Protein AF-A0A834XUB7-F1 (afdb_monomer)

InterPro domains:
  IPR007648 Mitochondrial ATPase inhibitor [PF04568] (10-92)

Foldseek 3Di:
DDDDDDDDDDDPPDPPPPVQCADDQQADPRNQPPPDDRSRNGDPSSNVVRVVVVVVVVVVVVVVVVVVVVVVVVVVVVVVVVVVVVVVVVVVVVVVVVVVVVD

pLDDT: mean 81.16, std 17.22, range [38.47, 98.12]

Mean predicted aligned error: 14.03 Å

Secondary structure (DSSP, 8-state):
-------------S-------PPTTS-TTTTS-SSSHHHHH-SHHHHHHHHHHHHHHHHHHHHHHHHHHHHHHHHHHHHHHHHHHHHHHHHHHHHHHHHHHT-

Solvent-accessible surface area (backbone atoms only — not comparable to full-atom values): 6020 Å² total; per-residue (Å²): 136,88,90,82,83,86,85,86,91,83,86,91,83,86,84,79,83,71,76,79,72,35,54,65,9,49,4,49,97,26,47,4,62,79,78,47,73,56,26,31,64,26,46,76,66,13,31,49,51,40,52,52,51,52,52,51,54,51,53,51,52,52,51,52,53,48,53,54,51,52,52,51,53,52,53,49,54,52,51,52,52,51,50,50,55,50,52,52,52,51,49,54,51,52,52,55,49,54,60,57,74,76,108

Radius of gyration: 34.22 Å; Cα contacts (8 Å, |Δi|>4): 75; chains: 1; bounding box: 64×76×82 Å

Structure (mmCIF, N/CA/C/O backbone):
data_AF-A0A834XUB7-F1
#
_entry.id   AF-A0A834XUB7-F1
#
loop_
_atom_site.group_PDB
_atom_site.id
_atom_site.type_symbol
_atom_site.label_atom_id
_atom_site.label_alt_id
_atom_site.label_comp_id
_atom_site.label_asym_id
_atom_site.label_entity_id
_atom_site.label_seq_id
_atom_site.pdbx_PDB_ins_code
_atom_site.Cartn_x
_atom_site.Cartn_y
_atom_site.Cartn_z
_atom_site.occupancy
_atom_site.B_iso_or_equiv
_atom_site.auth_seq_id
_atom_site.auth_comp_id
_atom_site.auth_asym_id
_atom_site.auth_atom_id
_atom_site.pdbx_PDB_model_num
ATOM 1 N N . MET A 1 1 ? 39.205 -66.610 -7.397 1.00 47.06 1 MET A N 1
ATOM 2 C CA . MET A 1 1 ? 39.602 -66.529 -8.824 1.00 47.06 1 MET A CA 1
ATOM 3 C C . MET A 1 1 ? 38.343 -66.313 -9.655 1.00 47.06 1 MET A C 1
ATOM 5 O O . MET A 1 1 ? 37.360 -66.955 -9.326 1.00 47.06 1 MET A O 1
ATOM 9 N N . GLN A 1 2 ? 38.427 -65.470 -10.702 1.00 38.47 2 GLN A N 1
ATOM 10 C CA . GLN A 1 2 ? 37.382 -65.046 -11.680 1.00 38.47 2 GLN A CA 1
ATOM 11 C C . GLN A 1 2 ? 36.510 -63.866 -11.182 1.00 38.47 2 GLN A C 1
ATOM 13 O O . GLN A 1 2 ? 35.750 -64.036 -10.243 1.00 38.47 2 GLN A O 1
ATOM 18 N N . ARG A 1 3 ? 36.727 -62.583 -11.539 1.00 49.69 3 ARG A N 1
ATOM 19 C CA . ARG A 1 3 ? 36.777 -61.808 -12.815 1.00 49.69 3 ARG A CA 1
ATOM 20 C C . ARG A 1 3 ? 35.424 -61.626 -13.532 1.00 49.69 3 ARG A C 1
ATOM 22 O O . ARG A 1 3 ? 34.986 -62.541 -14.209 1.00 49.69 3 ARG A O 1
ATOM 29 N N . ALA A 1 4 ? 34.884 -60.400 -13.487 1.00 50.84 4 ALA A N 1
ATOM 30 C CA . ALA A 1 4 ? 34.069 -59.735 -14.526 1.00 50.84 4 ALA A CA 1
ATOM 31 C C . ALA A 1 4 ? 33.987 -58.230 -14.158 1.00 50.84 4 ALA A C 1
ATOM 33 O O . ALA A 1 4 ? 33.406 -57.881 -13.140 1.00 50.84 4 ALA A O 1
ATOM 34 N N . ALA A 1 5 ? 34.832 -57.345 -14.695 1.00 48.88 5 ALA A N 1
ATOM 35 C CA . ALA A 1 5 ? 34.671 -56.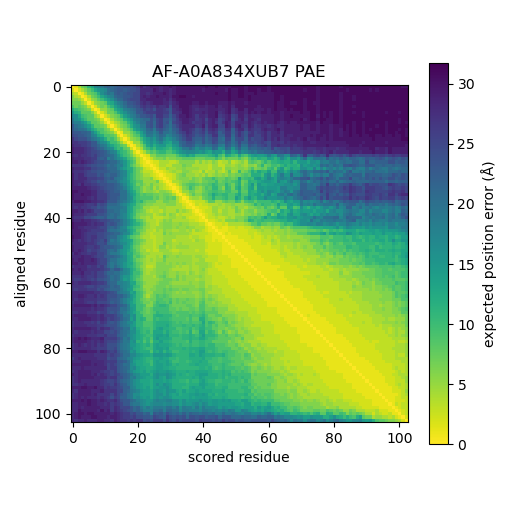648 -15.977 1.00 48.88 5 ALA A CA 1
ATOM 36 C C . ALA A 1 5 ? 33.347 -55.857 -16.088 1.00 48.88 5 ALA A C 1
ATOM 38 O O . ALA A 1 5 ? 32.305 -56.414 -16.397 1.00 48.88 5 ALA A O 1
ATOM 39 N N . THR A 1 6 ? 33.457 -54.564 -15.766 1.00 53.75 6 THR A N 1
ATOM 40 C CA . THR A 1 6 ? 32.976 -53.355 -16.466 1.00 53.75 6 THR A CA 1
ATOM 41 C C . THR A 1 6 ? 31.864 -53.483 -17.525 1.00 53.75 6 THR A C 1
ATOM 43 O O . THR A 1 6 ? 31.898 -54.384 -18.353 1.00 53.75 6 THR A O 1
ATOM 46 N N . ILE A 1 7 ? 31.056 -52.407 -17.622 1.00 54.22 7 ILE A N 1
ATOM 47 C CA . ILE A 1 7 ? 30.065 -52.041 -18.668 1.00 54.22 7 ILE A CA 1
ATOM 48 C C . ILE A 1 7 ? 28.655 -52.490 -18.240 1.00 54.22 7 ILE A C 1
ATOM 50 O O . ILE A 1 7 ? 28.394 -53.671 -18.095 1.00 54.22 7 ILE A O 1
ATOM 54 N N . ILE A 1 8 ? 27.729 -51.592 -17.885 1.00 53.97 8 ILE A N 1
ATOM 55 C CA . ILE A 1 8 ? 26.882 -50.849 -18.831 1.00 53.97 8 ILE A CA 1
ATOM 56 C C . ILE A 1 8 ? 26.596 -49.442 -18.277 1.00 53.97 8 ILE A C 1
ATOM 58 O O . ILE A 1 8 ? 25.764 -49.231 -17.399 1.00 53.97 8 ILE A O 1
ATOM 62 N N . SER A 1 9 ? 27.296 -48.460 -18.836 1.00 57.25 9 SER A N 1
ATOM 63 C CA . SER A 1 9 ? 26.874 -47.067 -18.893 1.00 57.25 9 SER A CA 1
ATOM 64 C C . SER A 1 9 ? 25.928 -46.907 -20.085 1.00 57.25 9 SER A C 1
ATOM 66 O O . SER A 1 9 ? 26.365 -46.970 -21.230 1.00 57.25 9 SER A O 1
ATOM 68 N N . ARG A 1 10 ? 24.627 -46.740 -19.837 1.00 58.16 10 ARG A N 1
ATOM 69 C CA . ARG A 1 10 ? 23.626 -46.208 -20.786 1.00 58.16 10 ARG A CA 1
ATOM 70 C C . ARG A 1 10 ? 22.271 -46.233 -20.092 1.00 58.16 10 ARG A C 1
ATOM 72 O O . ARG A 1 10 ? 21.709 -47.303 -19.951 1.00 58.16 10 ARG A O 1
ATOM 79 N N . GLN A 1 11 ? 21.825 -45.080 -19.597 1.00 54.25 11 GLN A N 1
ATOM 80 C CA . GLN A 1 11 ? 20.476 -44.525 -19.801 1.00 54.25 11 GLN A CA 1
ATOM 81 C C . GLN A 1 11 ? 20.315 -43.243 -18.948 1.00 54.25 11 GLN A C 1
ATOM 83 O O . GLN A 1 11 ? 19.475 -43.155 -18.065 1.00 54.25 11 GLN A O 1
ATOM 88 N N . MET A 1 12 ? 21.135 -42.217 -19.194 1.00 53.12 12 MET A N 1
ATOM 89 C CA . MET A 1 12 ? 20.863 -40.849 -18.713 1.00 53.12 12 MET A CA 1
ATOM 90 C C . MET A 1 12 ? 20.678 -39.943 -19.928 1.00 53.12 12 MET A C 1
ATOM 92 O O . MET A 1 12 ? 21.452 -39.028 -20.178 1.00 53.12 12 MET A O 1
ATOM 96 N N . ALA A 1 13 ? 19.684 -40.266 -20.750 1.00 54.56 13 ALA A N 1
ATOM 97 C CA . ALA A 1 13 ? 19.331 -39.487 -21.929 1.00 54.56 13 ALA A CA 1
ATOM 98 C C . ALA A 1 13 ? 17.813 -39.316 -21.980 1.00 54.56 13 ALA A C 1
ATOM 100 O O . ALA A 1 13 ? 17.157 -39.912 -22.822 1.00 54.56 13 ALA A O 1
ATOM 101 N N . SER A 1 14 ? 17.244 -38.563 -21.036 1.00 55.00 14 SER A N 1
ATOM 102 C CA . SER A 1 14 ? 15.870 -38.053 -21.166 1.00 55.00 14 SER A CA 1
ATOM 103 C C . SER A 1 14 ? 15.545 -36.996 -20.103 1.00 55.00 14 SER A C 1
ATOM 105 O O . SER A 1 14 ? 14.591 -37.173 -19.356 1.00 55.00 14 SER A O 1
ATOM 107 N N . LEU A 1 15 ? 16.326 -35.914 -19.984 1.00 52.09 15 LEU A N 1
ATOM 108 C CA . LEU A 1 15 ? 15.928 -34.752 -19.159 1.00 52.09 15 LEU A CA 1
ATOM 109 C C . LEU A 1 15 ? 16.721 -33.470 -19.484 1.00 52.09 15 LEU A C 1
ATOM 111 O O . LEU A 1 15 ? 17.090 -32.711 -18.597 1.00 52.09 15 LEU A O 1
ATOM 115 N N . SER A 1 16 ? 16.978 -33.189 -20.764 1.00 52.47 16 SER A N 1
ATOM 116 C CA . SER A 1 16 ? 17.521 -31.883 -21.175 1.00 52.47 16 SER A CA 1
ATOM 117 C C . SER A 1 16 ? 16.660 -31.210 -22.236 1.00 52.47 16 SER A C 1
ATOM 119 O O . SER A 1 16 ? 17.158 -30.690 -23.232 1.00 52.47 16 SER A O 1
ATOM 121 N N . GLN A 1 17 ? 15.348 -31.167 -22.021 1.00 53.03 17 GLN A N 1
ATOM 122 C CA . GLN A 1 17 ? 14.539 -30.145 -22.673 1.00 53.03 17 GLN A CA 1
ATOM 123 C C . GLN A 1 17 ? 14.716 -28.845 -21.883 1.00 53.03 17 GLN A C 1
ATOM 125 O O . GLN A 1 17 ? 13.810 -28.374 -21.200 1.00 53.03 17 GLN A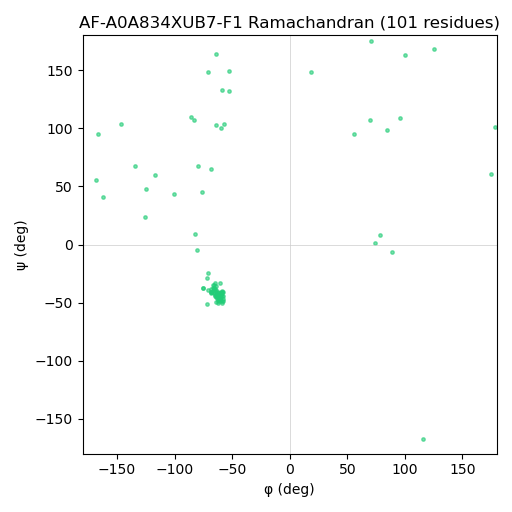 O 1
ATOM 130 N N . VAL A 1 18 ? 15.937 -28.292 -21.938 1.00 53.72 18 VAL A N 1
ATOM 131 C CA . VAL A 1 18 ? 16.184 -26.890 -21.603 1.00 53.72 18 VAL A CA 1
ATOM 132 C C . VAL A 1 18 ? 15.268 -26.120 -22.536 1.00 53.72 18 VAL A C 1
ATOM 134 O O . VAL A 1 18 ? 15.507 -26.051 -23.742 1.00 53.72 18 VAL A O 1
ATOM 137 N N . ARG A 1 19 ? 14.156 -25.611 -22.004 1.00 52.47 19 ARG A N 1
ATOM 138 C CA . ARG A 1 19 ? 13.383 -24.597 -22.704 1.00 52.47 19 ARG A CA 1
ATOM 139 C C . ARG A 1 19 ? 14.351 -23.437 -22.882 1.00 52.47 19 ARG A C 1
ATOM 141 O O . ARG A 1 19 ? 14.608 -22.707 -21.933 1.00 52.47 19 ARG A O 1
ATOM 148 N N . MET A 1 20 ? 14.924 -23.311 -24.074 1.00 52.84 20 MET A N 1
ATOM 149 C CA . MET A 1 20 ? 15.636 -22.115 -24.512 1.00 52.84 20 MET A CA 1
ATOM 150 C C . MET A 1 20 ? 14.590 -21.005 -24.676 1.00 52.84 20 MET A C 1
ATOM 152 O O . MET A 1 20 ? 14.275 -20.587 -25.788 1.00 52.84 20 MET A O 1
ATOM 156 N N . ALA A 1 21 ? 13.964 -20.603 -23.567 1.00 60.47 21 ALA A N 1
ATOM 157 C CA . ALA A 1 21 ? 13.240 -19.353 -23.471 1.00 60.47 21 ALA A CA 1
ATOM 158 C C . ALA A 1 21 ? 14.321 -18.298 -23.659 1.00 60.47 21 ALA A C 1
ATOM 160 O O . ALA A 1 21 ? 15.202 -18.161 -22.813 1.00 60.47 21 ALA A O 1
ATOM 161 N N . GLY A 1 22 ? 14.375 -17.708 -24.850 1.00 64.94 22 GLY A N 1
ATOM 162 C CA . GLY A 1 22 ? 15.475 -16.813 -25.157 1.00 64.94 22 GLY A CA 1
ATOM 163 C C . GLY A 1 22 ? 15.460 -15.581 -24.243 1.00 64.94 22 GLY A C 1
ATOM 164 O O . GLY A 1 22 ? 14.500 -15.316 -23.520 1.00 64.94 22 GLY A O 1
ATOM 165 N N . GLU A 1 23 ? 16.589 -14.890 -24.214 1.00 74.44 23 GLU A N 1
ATOM 166 C CA . GLU A 1 23 ? 16.863 -13.809 -23.274 1.00 74.44 23 GLU A CA 1
ATOM 167 C C . GLU A 1 23 ? 16.023 -12.565 -23.612 1.00 74.44 23 GLU A C 1
ATOM 169 O O . GLU A 1 23 ? 15.716 -12.308 -24.784 1.00 74.44 23 GLU A O 1
ATOM 174 N N . ALA A 1 24 ? 15.652 -11.784 -22.594 1.00 76.62 24 ALA A N 1
ATOM 175 C CA . ALA A 1 24 ? 14.896 -10.551 -22.782 1.00 76.62 24 ALA A CA 1
ATOM 176 C C . ALA A 1 24 ? 15.597 -9.638 -23.806 1.00 76.62 24 ALA A C 1
ATOM 178 O O . ALA A 1 24 ? 16.813 -9.453 -23.776 1.00 76.62 24 ALA A O 1
ATOM 179 N N . GLY A 1 25 ? 14.835 -9.124 -24.774 1.00 78.44 25 GLY A N 1
ATOM 180 C CA . GLY A 1 25 ? 15.368 -8.273 -25.844 1.00 78.44 25 GLY A CA 1
ATOM 181 C C . GLY A 1 25 ? 16.088 -8.998 -26.994 1.00 78.44 25 GLY A C 1
ATOM 182 O O . GLY A 1 25 ? 16.660 -8.339 -27.862 1.00 78.44 25 GLY A O 1
ATOM 183 N N . SER A 1 26 ? 16.048 -10.336 -27.062 1.00 79.94 26 SER A N 1
ATOM 184 C CA . SER A 1 26 ? 16.713 -11.111 -28.134 1.00 79.94 26 SER A CA 1
ATOM 185 C C . SER A 1 26 ? 15.929 -11.227 -29.446 1.00 79.94 26 SER A C 1
ATOM 187 O O . SER A 1 26 ? 16.332 -11.989 -30.323 1.00 79.94 26 SER A O 1
ATOM 189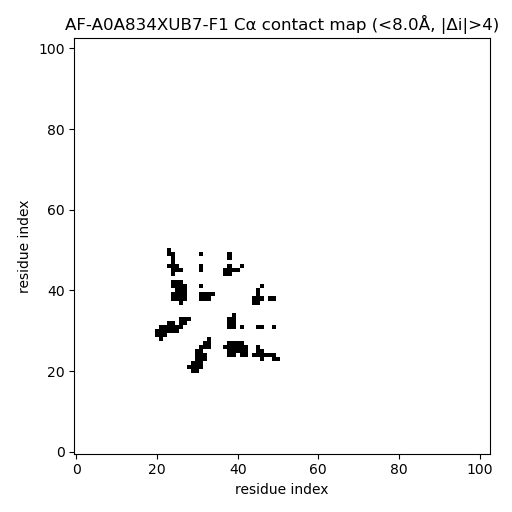 N N . GLY A 1 27 ? 14.823 -10.504 -29.605 1.00 78.00 27 GLY A N 1
ATOM 190 C CA . GLY A 1 27 ? 13.992 -10.591 -30.807 1.00 78.00 27 GLY A CA 1
ATOM 191 C C . GLY A 1 27 ? 12.743 -11.457 -30.647 1.00 78.00 27 GLY A C 1
ATOM 192 O O . GLY A 1 27 ? 12.641 -12.296 -29.739 1.00 78.00 27 GLY A O 1
ATOM 193 N N . ALA A 1 28 ? 11.801 -11.271 -31.575 1.00 81.62 28 ALA A N 1
ATOM 194 C CA . ALA A 1 28 ? 10.528 -11.984 -31.612 1.00 81.62 28 ALA A CA 1
ATOM 195 C C . ALA A 1 28 ? 10.747 -13.504 -31.712 1.00 81.62 28 ALA A C 1
ATOM 197 O O . ALA A 1 28 ? 11.561 -13.991 -32.495 1.00 81.62 28 ALA A O 1
ATOM 198 N N . GLY A 1 29 ? 10.033 -14.279 -30.890 1.00 75.00 29 GLY A N 1
ATOM 199 C CA . GLY A 1 29 ? 10.188 -15.740 -30.828 1.00 75.00 29 GLY A CA 1
ATOM 200 C C . GLY A 1 29 ? 11.461 -16.226 -30.117 1.00 75.00 29 GLY A C 1
ATOM 201 O O . GLY A 1 29 ? 11.672 -17.434 -30.004 1.00 75.00 29 GLY A O 1
ATOM 202 N N . LYS A 1 30 ? 12.295 -15.310 -29.607 1.00 75.00 30 LYS A N 1
ATOM 203 C CA . LYS A 1 30 ? 13.521 -15.593 -28.842 1.00 75.00 30 LYS A CA 1
ATOM 204 C C . LYS A 1 30 ? 13.536 -14.877 -27.487 1.00 75.00 30 LYS A C 1
ATOM 206 O O . LYS A 1 30 ? 14.600 -14.637 -26.950 1.00 75.00 30 LYS A O 1
ATOM 211 N N . GLY A 1 31 ? 12.380 -14.523 -26.928 1.00 70.31 31 GLY A N 1
ATOM 212 C CA . GLY A 1 31 ? 12.293 -13.859 -25.617 1.00 70.31 31 GLY A CA 1
ATOM 213 C C . GLY A 1 31 ? 12.356 -12.329 -25.637 1.00 70.31 31 GLY A C 1
ATOM 214 O O . GLY A 1 31 ? 12.080 -11.706 -24.619 1.00 70.31 31 GLY A O 1
ATOM 215 N N . GLY A 1 32 ? 12.609 -11.698 -26.789 1.00 66.12 32 GLY A N 1
ATOM 216 C CA . GLY A 1 32 ? 12.256 -10.293 -27.010 1.00 66.12 32 GLY A CA 1
ATOM 217 C C . GLY A 1 32 ? 10.812 -10.209 -27.498 1.00 66.12 32 GLY A C 1
ATOM 218 O O . GLY A 1 32 ? 10.509 -10.667 -28.595 1.00 66.12 32 GLY A O 1
ATOM 219 N N . GLY A 1 33 ? 9.890 -9.697 -26.681 1.00 68.69 33 GLY A N 1
ATOM 220 C CA . GLY A 1 33 ? 8.480 -9.556 -27.067 1.00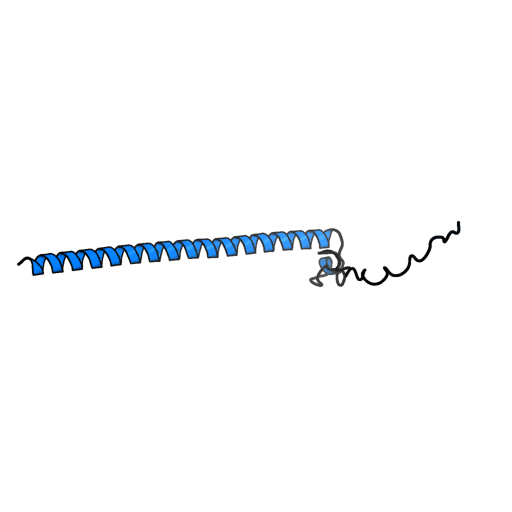 68.69 33 GLY A CA 1
ATOM 221 C C . GLY A 1 33 ? 8.294 -8.804 -28.397 1.00 68.69 33 GLY A C 1
ATOM 222 O O . GLY A 1 33 ? 9.086 -7.932 -28.744 1.00 68.69 33 GLY A O 1
ATOM 223 N N . GLY A 1 34 ? 7.242 -9.132 -29.155 1.00 70.44 34 GLY A N 1
ATOM 224 C CA . GLY A 1 34 ? 6.959 -8.576 -30.492 1.00 70.44 34 GLY A CA 1
ATOM 225 C C . GLY A 1 34 ? 6.398 -7.145 -30.497 1.00 70.44 34 GLY A C 1
ATOM 226 O O . GLY A 1 34 ? 5.413 -6.877 -31.177 1.00 70.44 34 GLY A O 1
ATOM 227 N N . GLY A 1 35 ? 6.983 -6.242 -29.709 1.00 68.88 35 GLY A N 1
ATOM 228 C CA . GLY A 1 35 ? 6.481 -4.888 -29.437 1.00 68.88 35 GLY A CA 1
ATOM 229 C C . GLY A 1 35 ? 7.160 -3.773 -30.239 1.00 68.88 35 GLY A C 1
ATOM 230 O O . GLY A 1 35 ? 7.508 -2.750 -29.664 1.00 68.88 35 GLY A O 1
ATOM 231 N N . GLY A 1 36 ? 7.398 -3.967 -31.540 1.00 76.06 36 GLY A N 1
ATOM 232 C CA . GLY A 1 36 ? 8.044 -2.971 -32.415 1.00 76.06 36 GLY A CA 1
ATOM 233 C C . GLY A 1 36 ? 9.271 -3.509 -33.153 1.00 76.06 36 GLY A C 1
ATOM 234 O O . GLY A 1 36 ? 9.756 -4.600 -32.854 1.00 76.06 36 GLY A O 1
ATOM 235 N N . SER A 1 37 ? 9.777 -2.768 -34.142 1.00 78.31 37 SER A N 1
ATOM 236 C CA . SER A 1 37 ? 10.860 -3.226 -35.030 1.00 78.31 37 SER A CA 1
ATOM 237 C C . SER A 1 37 ? 12.183 -3.482 -34.298 1.00 78.31 37 SER A C 1
ATOM 239 O O . SER A 1 37 ? 12.861 -4.452 -34.622 1.00 78.31 37 SER A O 1
ATOM 241 N N . ILE A 1 38 ? 12.516 -2.691 -33.271 1.00 74.12 38 ILE A N 1
ATOM 242 C CA . ILE A 1 38 ? 13.760 -2.830 -32.486 1.00 74.12 38 ILE A CA 1
ATOM 243 C C . ILE A 1 38 ? 13.712 -4.071 -31.584 1.00 74.12 38 ILE A C 1
ATOM 245 O O . ILE A 1 38 ? 14.593 -4.930 -31.656 1.00 74.12 38 ILE A O 1
ATOM 249 N N . ARG A 1 39 ? 12.644 -4.226 -30.794 1.00 77.75 39 ARG A N 1
ATOM 250 C CA . ARG A 1 39 ? 12.436 -5.409 -29.942 1.00 77.75 39 ARG A CA 1
ATOM 251 C C . ARG A 1 39 ? 12.239 -6.694 -30.726 1.00 77.75 39 ARG A C 1
ATOM 253 O O . ARG A 1 39 ? 12.679 -7.741 -30.265 1.00 77.75 39 ARG A O 1
ATOM 260 N N . SER A 1 40 ? 11.612 -6.613 -31.901 1.00 78.19 40 SER A N 1
ATOM 261 C CA . SER A 1 40 ? 11.385 -7.776 -32.763 1.00 78.19 40 SER A CA 1
ATOM 262 C C . SER A 1 40 ? 12.653 -8.212 -33.489 1.00 78.19 40 SER A C 1
ATOM 264 O O . SER A 1 40 ? 12.871 -9.415 -33.614 1.00 78.19 40 SER A O 1
ATOM 266 N N . ALA A 1 41 ? 13.494 -7.267 -33.931 1.00 82.75 41 ALA A N 1
ATOM 267 C CA . ALA A 1 41 ? 14.798 -7.575 -34.516 1.00 82.75 41 ALA A CA 1
ATOM 268 C C . ALA A 1 41 ? 15.751 -8.186 -33.480 1.00 82.75 41 ALA A C 1
ATOM 270 O O 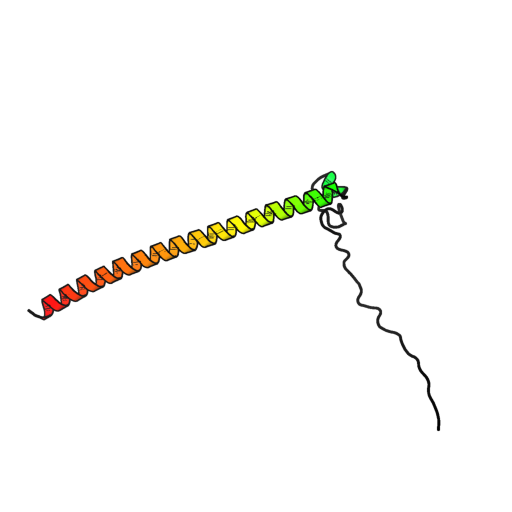. ALA A 1 41 ? 16.495 -9.114 -33.794 1.00 82.75 41 ALA A O 1
ATOM 271 N N . GLY A 1 42 ? 15.693 -7.697 -32.239 1.00 75.12 42 GLY A N 1
ATOM 272 C CA . GLY A 1 42 ? 16.615 -8.105 -31.190 1.00 75.12 42 GLY A CA 1
ATOM 273 C C . GLY A 1 42 ? 18.034 -7.576 -31.410 1.00 75.12 42 GLY A C 1
ATOM 274 O O . GLY A 1 42 ? 18.346 -6.931 -32.409 1.00 75.12 42 GLY A O 1
ATOM 275 N N . GLY A 1 43 ? 18.912 -7.819 -30.438 1.00 83.56 43 GLY A N 1
ATOM 276 C CA . GLY A 1 43 ? 20.306 -7.355 -30.457 1.00 83.56 43 GLY A CA 1
ATOM 277 C C . GLY A 1 43 ? 20.603 -6.367 -29.331 1.00 83.56 43 GLY A C 1
ATOM 278 O O . GLY A 1 43 ? 19.816 -6.237 -28.399 1.00 83.56 43 GLY A O 1
ATOM 279 N N . SER A 1 44 ? 21.741 -5.669 -29.386 1.00 83.50 44 SER A N 1
ATOM 280 C CA . SER A 1 44 ? 22.208 -4.836 -28.263 1.00 83.50 44 SER A CA 1
ATOM 281 C C . SER A 1 44 ? 21.214 -3.743 -27.861 1.00 83.50 44 SER A C 1
ATOM 283 O O . SER A 1 44 ? 20.993 -3.527 -26.673 1.00 83.50 44 SER A O 1
ATOM 285 N N . PHE A 1 45 ? 20.563 -3.102 -28.839 1.00 82.31 45 PHE A N 1
ATOM 286 C CA . PHE A 1 45 ? 19.526 -2.103 -28.572 1.00 82.31 45 PHE A CA 1
ATOM 287 C C . PHE A 1 45 ? 18.237 -2.724 -28.020 1.00 82.31 45 PHE A C 1
ATOM 289 O O . PHE A 1 45 ? 17.668 -2.174 -27.086 1.00 82.31 45 PHE A O 1
ATOM 296 N N . GLY A 1 46 ? 17.818 -3.895 -28.515 1.00 84.12 46 GLY A N 1
ATOM 297 C CA . GLY A 1 46 ? 16.653 -4.609 -27.978 1.00 84.12 46 GLY A CA 1
ATOM 298 C C . GLY A 1 46 ? 16.863 -5.094 -26.538 1.00 84.12 46 GLY A C 1
ATOM 299 O O . GLY A 1 46 ? 15.948 -5.016 -25.723 1.00 84.12 46 GLY A O 1
ATOM 300 N N . LYS A 1 47 ? 18.082 -5.534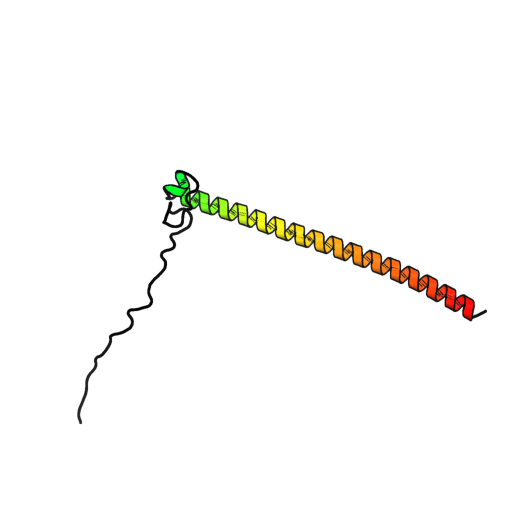 -26.197 1.00 85.56 47 LYS A N 1
ATOM 301 C CA . LYS A 1 47 ? 18.471 -5.900 -24.825 1.00 85.56 47 LYS A CA 1
ATOM 302 C C . LYS A 1 47 ? 18.524 -4.690 -23.890 1.00 85.56 47 LYS A C 1
ATOM 304 O O . LYS A 1 47 ? 18.055 -4.775 -22.761 1.00 85.56 47 LYS A O 1
ATOM 309 N N . MET A 1 48 ? 19.070 -3.566 -24.361 1.00 86.75 48 MET A N 1
ATOM 310 C CA . MET A 1 48 ? 19.094 -2.310 -23.603 1.00 86.75 48 MET A CA 1
ATOM 311 C C . MET A 1 48 ? 17.677 -1.798 -23.326 1.00 86.75 48 MET A C 1
ATOM 313 O O . MET A 1 48 ? 17.377 -1.423 -22.196 1.00 86.75 48 MET A O 1
ATOM 317 N N . GLU A 1 49 ? 16.801 -1.827 -24.334 1.00 83.56 49 GLU A N 1
ATOM 318 C CA . GLU A 1 49 ? 15.397 -1.433 -24.190 1.00 83.56 49 GLU A CA 1
ATOM 319 C C . GLU A 1 49 ? 14.686 -2.314 -23.156 1.00 83.56 49 GLU A C 1
ATOM 321 O O . GLU A 1 49 ? 14.079 -1.781 -22.233 1.00 83.56 49 GLU A O 1
ATOM 326 N N . ALA A 1 50 ? 14.852 -3.639 -23.227 1.00 86.50 50 ALA A N 1
ATOM 327 C CA . ALA A 1 50 ? 14.277 -4.559 -22.245 1.00 86.50 50 ALA A CA 1
ATOM 328 C C . ALA A 1 50 ? 14.772 -4.284 -20.811 1.00 86.50 50 ALA A C 1
ATOM 330 O O . ALA A 1 50 ? 13.969 -4.221 -19.886 1.00 86.50 50 ALA A O 1
ATOM 331 N N . ALA A 1 51 ? 16.073 -4.042 -20.621 1.00 87.25 51 ALA A N 1
ATOM 332 C CA . ALA A 1 51 ? 16.627 -3.729 -19.302 1.00 87.25 51 ALA A CA 1
ATOM 333 C C . ALA A 1 51 ? 16.100 -2.397 -18.735 1.00 87.25 51 ALA A C 1
ATOM 335 O O . ALA A 1 51 ? 15.840 -2.287 -17.536 1.00 87.25 51 ALA A O 1
ATOM 336 N N . HIS A 1 52 ? 15.934 -1.380 -19.584 1.00 89.19 52 HIS A N 1
ATOM 337 C CA . HIS A 1 52 ? 15.370 -0.092 -19.174 1.00 89.19 52 HIS A CA 1
ATOM 338 C C . HIS A 1 52 ? 13.886 -0.212 -18.818 1.00 89.19 52 HIS A C 1
ATOM 340 O O . HIS A 1 52 ? 13.447 0.378 -17.829 1.00 89.19 52 HIS A O 1
ATOM 346 N N . GLU A 1 53 ? 13.122 -0.982 -19.596 1.00 88.06 53 GLU A N 1
ATOM 347 C CA . GLU A 1 53 ? 11.724 -1.286 -19.291 1.00 88.06 53 GLU A CA 1
ATOM 348 C C . GLU A 1 53 ? 11.606 -2.014 -17.949 1.00 88.06 53 GLU A C 1
ATOM 350 O O . GLU A 1 53 ? 10.852 -1.570 -17.082 1.00 88.06 53 GLU A O 1
ATOM 355 N N . ASP A 1 54 ? 12.412 -3.052 -17.724 1.00 87.81 54 ASP A N 1
ATOM 356 C CA . ASP A 1 54 ? 12.433 -3.793 -16.462 1.00 87.81 54 ASP A CA 1
ATOM 357 C C . ASP A 1 54 ? 12.762 -2.880 -15.274 1.00 87.81 54 ASP A C 1
ATOM 359 O O . ASP A 1 54 ? 12.078 -2.917 -14.247 1.00 87.81 54 ASP A O 1
ATOM 363 N N . GLN A 1 55 ? 13.762 -2.003 -15.411 1.00 92.94 55 GLN A N 1
ATOM 364 C CA . GLN A 1 55 ? 14.108 -1.039 -14.365 1.00 92.94 55 GLN A CA 1
ATOM 365 C C . GLN A 1 55 ? 12.958 -0.060 -14.088 1.00 92.94 55 GLN A C 1
ATOM 367 O O . GLN A 1 55 ? 12.671 0.248 -12.927 1.00 92.94 55 GLN A O 1
ATOM 372 N N . TYR A 1 56 ? 12.289 0.430 -15.133 1.00 94.75 56 TYR A N 1
ATOM 373 C CA . TYR A 1 56 ? 11.149 1.331 -14.996 1.00 94.75 56 TYR A CA 1
ATOM 374 C C . TYR A 1 56 ? 9.994 0.658 -14.244 1.00 94.75 56 TYR A C 1
ATOM 376 O O . TYR A 1 56 ? 9.510 1.200 -13.246 1.00 94.75 56 TYR A O 1
ATOM 384 N N . PHE A 1 57 ? 9.596 -0.546 -14.662 1.00 94.00 57 PHE A N 1
ATOM 385 C CA . PHE A 1 57 ? 8.512 -1.286 -14.014 1.00 94.00 57 PHE A CA 1
ATOM 386 C C . PHE A 1 57 ? 8.867 -1.722 -12.597 1.00 94.00 57 PHE A C 1
ATOM 388 O O . PHE A 1 57 ? 7.996 -1.723 -11.727 1.00 94.00 57 PHE A O 1
ATOM 395 N N . TYR A 1 58 ? 10.128 -2.059 -12.329 1.00 95.25 58 TYR A N 1
ATOM 396 C CA . TYR A 1 58 ? 10.591 -2.356 -10.978 1.00 95.25 58 TYR A CA 1
ATOM 397 C C . TYR A 1 58 ? 10.443 -1.142 -10.055 1.00 95.25 58 TYR A C 1
ATOM 399 O O . TYR A 1 58 ? 9.880 -1.249 -8.964 1.00 95.25 58 TYR A O 1
ATOM 407 N N . ASN A 1 59 ? 10.891 0.033 -10.504 1.00 96.06 59 ASN A N 1
ATOM 408 C CA . ASN A 1 59 ? 10.762 1.267 -9.731 1.00 96.06 59 ASN A CA 1
ATOM 409 C C . ASN A 1 59 ? 9.294 1.651 -9.514 1.00 96.06 59 ASN A C 1
ATOM 411 O O . ASN A 1 59 ? 8.924 2.033 -8.404 1.00 96.06 59 ASN A O 1
ATOM 415 N N . GLN A 1 60 ? 8.450 1.500 -10.539 1.00 96.81 60 GLN A N 1
ATOM 416 C CA . GLN A 1 60 ? 7.020 1.783 -10.438 1.00 96.81 60 GLN A CA 1
ATOM 417 C C . GLN A 1 60 ? 6.327 0.853 -9.432 1.00 96.81 60 GLN A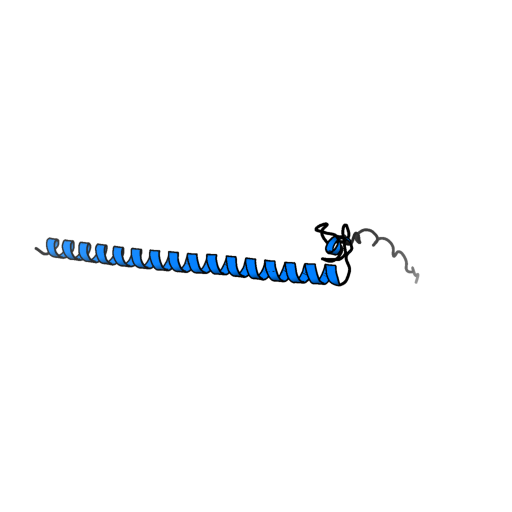 C 1
ATOM 419 O O . GLN A 1 60 ? 5.595 1.329 -8.566 1.00 96.81 60 GLN A O 1
ATOM 424 N N . GLN A 1 61 ? 6.605 -0.453 -9.482 1.00 95.81 61 GLN A N 1
ATOM 425 C CA . GLN A 1 61 ? 6.079 -1.419 -8.511 1.00 95.81 61 GLN A CA 1
ATOM 426 C C . GLN A 1 61 ? 6.558 -1.107 -7.092 1.00 95.81 61 GLN A C 1
ATOM 428 O O . GLN A 1 61 ? 5.766 -1.105 -6.152 1.00 95.81 61 GLN A O 1
ATOM 433 N N . LYS A 1 62 ? 7.846 -0.783 -6.928 1.00 97.06 62 LYS A N 1
ATOM 434 C CA . LYS A 1 62 ? 8.403 -0.384 -5.633 1.00 97.06 62 LYS A CA 1
ATOM 435 C C . LYS A 1 62 ? 7.680 0.840 -5.066 1.00 97.06 62 LYS A C 1
ATOM 437 O O . LYS A 1 62 ? 7.338 0.840 -3.887 1.00 97.06 62 LYS A O 1
ATOM 442 N N . GLN A 1 63 ? 7.421 1.850 -5.895 1.00 97.06 63 GLN A N 1
ATOM 443 C CA . GLN A 1 63 ? 6.705 3.054 -5.480 1.00 97.06 63 GLN A CA 1
ATOM 444 C C . GLN A 1 63 ? 5.244 2.759 -5.113 1.00 97.06 63 GLN A C 1
ATOM 446 O O . GLN A 1 63 ? 4.756 3.250 -4.101 1.00 97.06 63 GLN A O 1
ATOM 451 N N . GLN A 1 64 ? 4.552 1.913 -5.880 1.00 97.50 64 GLN A N 1
ATOM 452 C CA . GLN A 1 64 ? 3.185 1.490 -5.555 1.00 97.50 64 GLN A CA 1
ATOM 453 C C . GLN A 1 64 ? 3.119 0.764 -4.206 1.00 97.50 64 GLN A C 1
ATOM 455 O O . GLN A 1 64 ? 2.250 1.063 -3.390 1.00 97.50 64 GLN A O 1
ATOM 460 N N . LEU A 1 65 ? 4.062 -0.145 -3.939 1.00 97.38 65 LEU A N 1
ATOM 461 C CA . LEU A 1 65 ? 4.145 -0.850 -2.659 1.00 97.38 65 LEU A CA 1
ATOM 462 C C . LEU A 1 65 ? 4.427 0.098 -1.489 1.00 97.38 65 LEU A C 1
ATOM 464 O O . LEU A 1 65 ? 3.856 -0.081 -0.415 1.00 97.38 65 LEU A O 1
ATOM 468 N N . GLN A 1 66 ? 5.281 1.104 -1.692 1.00 97.44 66 GLN A N 1
ATOM 469 C CA . GLN A 1 66 ? 5.527 2.145 -0.691 1.00 97.44 66 GLN A CA 1
ATOM 470 C C . GLN A 1 66 ? 4.251 2.935 -0.392 1.00 97.44 66 GLN A C 1
ATOM 472 O O . GLN A 1 66 ? 3.864 3.015 0.766 1.00 97.44 66 GLN A O 1
ATOM 477 N N . ASN A 1 67 ? 3.536 3.400 -1.417 1.00 97.44 67 ASN A N 1
ATOM 478 C CA . ASN A 1 67 ? 2.292 4.152 -1.231 1.00 97.44 67 ASN A CA 1
ATOM 479 C C . ASN A 1 67 ? 1.224 3.346 -0.476 1.00 97.44 67 ASN A C 1
ATOM 481 O O . ASN A 1 67 ? 0.542 3.886 0.390 1.00 97.44 67 ASN A O 1
ATOM 485 N N . ILE A 1 68 ? 1.080 2.051 -0.785 1.00 97.69 68 ILE A N 1
ATOM 486 C CA . ILE A 1 68 ? 0.149 1.166 -0.066 1.00 97.69 68 ILE A CA 1
ATOM 487 C C . ILE A 1 68 ? 0.575 1.030 1.395 1.00 97.69 68 ILE A C 1
ATOM 489 O O . ILE A 1 68 ? -0.256 1.128 2.293 1.00 97.69 68 ILE A O 1
ATOM 493 N N . ARG A 1 69 ? 1.871 0.811 1.644 1.00 96.69 69 ARG A N 1
ATOM 494 C CA . ARG A 1 69 ? 2.397 0.716 3.005 1.00 96.69 69 ARG A CA 1
ATOM 495 C C . ARG A 1 69 ? 2.105 1.994 3.787 1.00 96.69 69 ARG A C 1
ATOM 497 O O . ARG A 1 69 ? 1.627 1.887 4.911 1.00 96.69 69 ARG A O 1
ATOM 504 N N . ASP A 1 70 ? 2.399 3.153 3.218 1.00 97.25 70 ASP A N 1
ATOM 505 C CA . ASP A 1 70 ? 2.240 4.441 3.891 1.00 97.25 70 ASP A CA 1
ATOM 506 C C . ASP A 1 70 ? 0.758 4.717 4.186 1.00 97.25 70 ASP A C 1
ATOM 508 O O . ASP A 1 70 ? 0.417 5.010 5.328 1.00 97.25 70 ASP A O 1
ATOM 512 N N . GLY A 1 71 ? -0.139 4.457 3.226 1.00 97.50 71 GLY A N 1
ATOM 513 C CA . GLY A 1 71 ? -1.587 4.554 3.446 1.00 97.50 71 GLY A CA 1
ATOM 514 C C . GLY A 1 71 ? -2.087 3.657 4.585 1.00 97.50 71 GLY A C 1
ATOM 515 O O . GLY A 1 71 ? -2.870 4.100 5.420 1.00 97.50 71 GLY A O 1
ATOM 516 N N . LEU A 1 72 ? -1.571 2.428 4.697 1.00 97.50 72 LEU A N 1
ATOM 517 C CA . LEU A 1 72 ? -1.901 1.548 5.824 1.00 97.50 72 LEU A CA 1
ATOM 518 C C . LEU A 1 72 ? -1.375 2.080 7.169 1.00 97.50 72 LEU A C 1
ATOM 520 O O . LEU A 1 72 ? -2.032 1.893 8.189 1.00 97.50 72 LEU A O 1
ATOM 524 N N . HIS A 1 73 ? -0.208 2.735 7.204 1.00 96.62 73 HIS A N 1
ATOM 525 C CA . HIS A 1 73 ? 0.303 3.343 8.443 1.00 96.62 73 HIS A CA 1
ATOM 526 C C . HIS A 1 73 ? -0.556 4.537 8.875 1.00 96.62 73 HIS A C 1
ATOM 528 O O . HIS A 1 73 ? -0.822 4.693 10.072 1.00 96.62 73 HIS A O 1
ATOM 534 N N . ASP A 1 74 ? -1.025 5.338 7.919 1.00 97.06 74 ASP A N 1
ATOM 535 C CA . ASP A 1 74 ? -1.938 6.451 8.181 1.00 97.06 74 ASP A CA 1
ATOM 536 C C . ASP A 1 74 ? -3.290 5.945 8.710 1.00 97.06 74 ASP A C 1
ATOM 538 O O . ASP A 1 74 ? -3.792 6.454 9.714 1.00 97.06 74 ASP A O 1
ATOM 542 N N . GLU A 1 75 ? -3.851 4.894 8.099 1.00 97.19 75 GLU A N 1
ATOM 543 C CA . GLU A 1 75 ? -5.097 4.259 8.552 1.00 97.19 75 GLU A CA 1
ATOM 544 C C . GLU A 1 75 ? -4.971 3.686 9.969 1.00 97.19 75 GLU A C 1
ATOM 546 O O . GLU A 1 75 ? -5.845 3.912 10.811 1.00 97.19 75 GLU A O 1
ATOM 551 N N . ILE A 1 76 ? -3.870 2.985 10.265 1.00 97.62 76 ILE A N 1
ATOM 552 C CA . ILE A 1 76 ? -3.588 2.475 11.613 1.00 97.62 76 ILE A CA 1
ATOM 553 C C . ILE A 1 76 ? -3.538 3.630 12.614 1.00 97.62 76 ILE A C 1
ATOM 555 O O . ILE A 1 76 ? -4.242 3.588 13.622 1.00 97.62 76 ILE A O 1
ATOM 559 N N . SER A 1 77 ? -2.767 4.679 12.317 1.00 97.19 77 SER A N 1
ATOM 560 C CA . SER A 1 77 ? -2.614 5.837 13.208 1.00 97.19 77 SER A CA 1
ATOM 561 C C . SER A 1 77 ? -3.956 6.525 13.472 1.00 97.19 77 SER A C 1
ATOM 563 O O . SER A 1 77 ? -4.280 6.869 14.611 1.00 97.19 77 SER A O 1
ATOM 565 N N . PHE A 1 78 ? -4.781 6.670 12.432 1.00 98.12 78 PHE A N 1
ATOM 566 C CA . PHE A 1 78 ? -6.131 7.207 12.558 1.00 98.12 78 PHE A CA 1
ATOM 567 C C . PHE A 1 78 ? -7.000 6.344 13.482 1.00 98.12 78 PHE A C 1
ATOM 569 O O . PHE A 1 78 ? -7.661 6.867 14.383 1.00 98.12 78 PHE A O 1
ATOM 576 N N . HIS A 1 79 ? -6.995 5.022 13.302 1.00 97.75 79 HIS A N 1
ATOM 577 C CA . HIS A 1 79 ? -7.774 4.114 14.143 1.00 97.75 79 HIS A CA 1
ATOM 578 C C . HIS A 1 79 ? -7.290 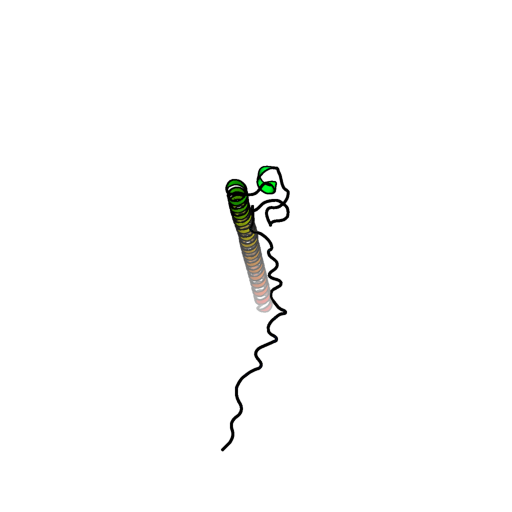4.082 15.596 1.00 97.75 79 HIS A C 1
ATOM 580 O O . HIS A 1 79 ? -8.120 4.072 16.508 1.00 97.75 79 HIS A O 1
ATOM 586 N N . GLU A 1 80 ? -5.980 4.129 15.834 1.00 97.06 80 GLU A N 1
ATOM 587 C CA . GLU A 1 80 ? -5.409 4.247 17.178 1.00 97.06 80 GLU A CA 1
ATOM 588 C C . GLU A 1 80 ? -5.881 5.526 17.882 1.00 97.06 80 GLU A C 1
ATOM 590 O O . GLU A 1 80 ? -6.286 5.486 19.050 1.00 97.06 80 GLU A O 1
ATOM 595 N N . GLU A 1 81 ? -5.919 6.654 17.169 1.00 97.50 81 GLU A N 1
ATOM 596 C CA . GLU A 1 81 ? -6.426 7.909 17.722 1.00 97.50 81 GLU A CA 1
ATOM 597 C C . GLU A 1 81 ? -7.921 7.821 18.073 1.00 97.50 81 GLU A C 1
ATOM 599 O O . GLU A 1 81 ? -8.338 8.261 19.151 1.00 97.50 81 GLU A O 1
ATOM 604 N N . GLN A 1 82 ? -8.738 7.212 17.208 1.00 97.44 82 GLN A N 1
ATOM 605 C CA . GLN A 1 82 ? -10.165 7.006 17.484 1.00 97.44 82 GLN A CA 1
ATOM 606 C C . GLN A 1 82 ? -10.382 6.116 18.712 1.00 97.44 82 GLN A C 1
ATOM 608 O O . GLN A 1 82 ? -11.198 6.440 19.579 1.00 97.44 82 GLN A O 1
ATOM 613 N N . ILE A 1 83 ? -9.619 5.025 18.833 1.00 97.38 83 ILE A N 1
ATOM 614 C CA . ILE A 1 83 ? -9.668 4.136 20.000 1.00 97.38 83 ILE A CA 1
ATOM 615 C C . ILE A 1 83 ? -9.347 4.922 21.269 1.00 97.38 83 ILE A C 1
ATOM 617 O O . ILE A 1 83 ? -10.097 4.830 22.243 1.00 97.38 83 ILE A O 1
ATOM 621 N N . LYS A 1 84 ? -8.290 5.739 21.254 1.00 97.69 84 LYS A N 1
ATOM 622 C CA . LYS A 1 84 ? -7.911 6.572 22.399 1.00 97.69 84 LYS A CA 1
ATOM 623 C C . LYS A 1 84 ? -9.042 7.521 22.805 1.00 97.69 84 LYS A C 1
ATOM 625 O O . LYS A 1 84 ? -9.434 7.549 23.972 1.00 97.69 84 LYS A O 1
ATOM 630 N N . ARG A 1 85 ? -9.632 8.244 21.847 1.00 97.06 85 ARG A N 1
ATOM 631 C CA . ARG A 1 85 ? -10.761 9.159 22.102 1.00 97.06 85 ARG A CA 1
ATOM 632 C C . ARG A 1 85 ? -11.963 8.427 22.707 1.00 97.06 85 ARG A C 1
ATOM 634 O O . ARG A 1 85 ? -12.594 8.933 23.640 1.00 97.06 85 ARG A O 1
ATOM 641 N N . HIS A 1 86 ? -12.273 7.228 22.215 1.00 98.06 86 HIS A N 1
ATOM 642 C CA . HIS A 1 86 ? -13.348 6.403 22.764 1.00 98.06 86 HIS A CA 1
ATOM 643 C C . HIS A 1 86 ? -13.033 5.885 24.171 1.00 98.06 86 HIS A C 1
ATOM 645 O O . HIS A 1 86 ? -13.905 5.931 25.039 1.00 98.06 86 HIS A O 1
ATOM 651 N N . GLN A 1 87 ? -11.798 5.458 24.439 1.00 97.19 87 GLN A N 1
ATOM 652 C CA . GLN A 1 87 ? -11.367 5.045 25.776 1.00 97.19 87 GLN A CA 1
ATOM 653 C C . GLN A 1 87 ? -11.486 6.189 26.788 1.00 97.19 87 GLN A C 1
ATOM 655 O O . GLN A 1 87 ? -12.014 5.986 27.882 1.00 97.19 87 GLN A O 1
ATOM 660 N N . GLU A 1 88 ? -11.076 7.402 26.416 1.00 97.25 88 GLU A N 1
ATOM 661 C CA . GLU A 1 88 ? -11.230 8.591 2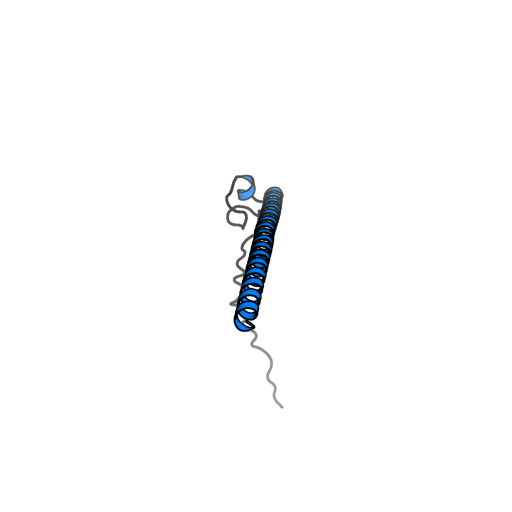7.258 1.00 97.25 88 GLU A CA 1
ATOM 662 C C . GLU A 1 88 ? -12.707 8.904 27.542 1.00 97.25 88 GLU A C 1
ATOM 664 O O . GLU A 1 88 ? -13.072 9.227 28.674 1.00 97.25 88 GLU A O 1
ATOM 669 N N . ALA A 1 89 ? -13.587 8.774 26.544 1.00 96.94 89 ALA A N 1
ATOM 670 C CA . ALA A 1 89 ? -15.026 8.948 26.738 1.00 96.94 89 ALA A CA 1
ATOM 671 C C . ALA A 1 89 ? -15.610 7.908 27.706 1.00 96.94 89 ALA A C 1
ATOM 673 O O . ALA A 1 89 ? -16.353 8.265 28.622 1.00 96.94 89 ALA A O 1
ATOM 674 N N . ILE A 1 90 ? -15.225 6.638 27.556 1.00 97.06 90 ILE A N 1
ATOM 675 C CA . ILE A 1 90 ? -15.626 5.560 28.467 1.00 97.06 90 ILE A CA 1
ATOM 676 C C . ILE A 1 90 ? -15.140 5.853 29.889 1.00 97.06 90 ILE A C 1
ATOM 678 O O . ILE A 1 90 ? -15.908 5.685 30.836 1.00 97.06 90 ILE A O 1
ATOM 682 N N . ALA A 1 91 ? -13.898 6.314 30.056 1.00 96.50 91 ALA A N 1
ATOM 683 C CA . ALA A 1 91 ? -13.346 6.660 31.363 1.00 96.50 91 ALA A CA 1
ATOM 684 C C . ALA A 1 91 ? -14.151 7.780 32.041 1.00 96.50 91 ALA A C 1
ATOM 686 O O . ALA A 1 91 ? -14.575 7.616 33.185 1.00 96.50 91 ALA A O 1
ATOM 687 N N . ARG A 1 92 ? -14.465 8.860 31.309 1.00 96.25 92 ARG A N 1
ATOM 688 C CA . ARG A 1 92 ? -15.318 9.955 31.809 1.00 96.25 92 ARG A CA 1
ATOM 689 C C . ARG A 1 92 ? -16.703 9.465 32.232 1.00 96.25 92 ARG A C 1
ATOM 691 O O . ARG A 1 92 ? -17.232 9.896 33.254 1.00 96.25 92 ARG A O 1
ATOM 698 N N . HIS A 1 93 ? -17.312 8.569 31.456 1.00 97.00 93 HIS A N 1
ATOM 699 C CA . HIS A 1 93 ? -18.615 8.003 31.806 1.00 97.00 93 HIS A CA 1
ATOM 700 C C . HIS A 1 93 ? -18.546 7.105 33.044 1.00 97.00 93 HIS A C 1
ATOM 702 O O . HIS A 1 93 ? -19.410 7.219 33.911 1.00 97.00 93 HIS A O 1
ATOM 708 N N . LYS A 1 94 ? -17.502 6.278 33.174 1.00 95.50 94 LYS A N 1
ATOM 709 C CA . LYS A 1 94 ? -17.267 5.454 34.369 1.00 95.50 94 LYS A CA 1
ATOM 710 C C . LYS A 1 94 ? -17.082 6.303 35.624 1.00 95.50 94 LYS A C 1
ATOM 712 O O . LYS A 1 94 ? -17.698 6.011 36.643 1.00 95.50 94 LYS A O 1
ATOM 717 N N . GLU A 1 95 ? -16.290 7.370 35.547 1.00 95.19 95 GLU A N 1
ATOM 718 C CA . GLU A 1 95 ? -16.105 8.304 36.663 1.00 95.19 95 GLU A CA 1
ATOM 719 C C . GLU A 1 95 ? -17.431 8.965 37.067 1.00 95.19 95 GLU A C 1
ATOM 721 O O . GLU A 1 95 ? -17.774 9.018 38.248 1.00 95.19 95 GLU A O 1
ATOM 726 N N . ARG A 1 96 ? -18.224 9.409 36.083 1.00 95.00 96 ARG A N 1
ATOM 727 C CA . ARG A 1 96 ? -19.540 10.012 36.329 1.00 95.00 96 ARG A CA 1
ATOM 728 C C . ARG A 1 96 ? -20.500 9.048 37.029 1.00 95.00 96 ARG A C 1
ATOM 730 O O . ARG A 1 96 ? -21.200 9.484 37.937 1.00 95.00 96 ARG A O 1
ATOM 737 N N . ILE A 1 97 ? -20.516 7.774 36.634 1.00 94.69 97 ILE A N 1
ATOM 738 C CA . ILE A 1 97 ? -21.314 6.729 37.296 1.00 94.69 97 ILE A CA 1
ATOM 739 C C . ILE A 1 97 ? -20.825 6.520 38.733 1.00 94.69 97 ILE A C 1
ATOM 741 O O . ILE A 1 97 ? -21.625 6.607 39.658 1.00 94.69 97 ILE A O 1
ATOM 745 N N . GLY A 1 98 ? -19.516 6.358 38.948 1.00 94.38 98 GLY A N 1
ATOM 746 C CA . GLY A 1 98 ? -18.962 6.167 40.293 1.00 94.38 98 GLY A CA 1
ATOM 747 C C . GLY A 1 98 ? -19.231 7.342 41.243 1.00 94.38 98 GLY A C 1
ATOM 748 O O . GLY A 1 98 ? -19.441 7.141 42.436 1.00 94.38 98 GLY A O 1
ATOM 749 N N . ASN A 1 99 ? -19.277 8.574 40.729 1.00 92.19 99 ASN A N 1
ATOM 750 C CA . ASN A 1 99 ? -19.659 9.750 41.517 1.00 92.19 99 ASN A CA 1
ATOM 751 C C . ASN A 1 99 ? -21.161 9.787 41.851 1.00 92.19 99 ASN A C 1
ATOM 753 O O . ASN A 1 99 ? -21.530 10.352 42.878 1.00 92.19 99 ASN A O 1
ATOM 757 N N . MET A 1 100 ? -22.020 9.203 41.009 1.00 87.69 100 MET A N 1
ATOM 758 C CA . MET A 1 100 ? -23.453 9.055 41.293 1.00 87.69 100 MET A CA 1
ATOM 759 C C . MET A 1 100 ? -23.723 7.944 42.311 1.00 87.69 100 MET A C 1
ATOM 761 O O . MET A 1 100 ? -24.587 8.121 43.155 1.00 87.69 100 MET A O 1
ATOM 765 N N . GLU A 1 101 ? -22.977 6.837 42.264 1.00 85.44 101 GLU A N 1
ATOM 766 C CA . GLU A 1 101 ? -23.126 5.709 43.201 1.00 85.44 101 GLU A CA 1
ATOM 767 C C . GLU A 1 101 ? -22.640 6.023 44.625 1.00 85.44 101 GLU A C 1
ATOM 769 O O . GLU A 1 101 ? -23.077 5.395 45.584 1.00 85.44 101 GLU A O 1
ATOM 774 N N . LYS A 1 102 ? -21.725 6.988 44.781 1.00 81.50 102 LYS A N 1
ATOM 775 C CA . LYS A 1 102 ? -21.206 7.427 46.089 1.00 81.50 102 LYS A CA 1
ATOM 776 C C . LYS A 1 102 ? -22.128 8.399 46.835 1.00 81.50 102 LYS A C 1
ATOM 778 O O . LYS A 1 102 ? -21.782 8.801 47.947 1.00 81.50 102 LYS A O 1
ATOM 783 N N . LYS A 1 103 ? -23.226 8.829 46.215 1.00 54.78 103 LYS A N 1
ATOM 784 C CA . LYS A 1 103 ? -24.165 9.811 46.759 1.00 54.78 103 LYS A CA 1
ATOM 785 C C . LYS A 1 103 ? -25.435 9.125 47.241 1.00 54.78 103 LYS A C 1
ATOM 787 O O . LYS A 1 103 ? -25.953 9.579 48.283 1.00 54.78 103 LYS A O 1
#

Sequence (103 aa):
MQRAATIISRQMASLSQVRMAGEAGSGAGKGGGGGGSIRSAGGSFGKMEAAHEDQYFYNQQKQQLQNIRDGLHDEISFHEEQIKRHQEAIARHKERIGNMEKK

Organism: Aphidius gifuensis (NCBI:txid684658)